Protein AF-A0A955UEY6-F1 (afdb_monomer_lite)

Foldseek 3Di:
DDDDDPVVVVVVVVVVVVVVPDDDPVVVVVVVVVVQVPPPQHQDWDWDWDKDWDFQPDPVRFIKIKIKIKIWGWDDDVQKIKIKIKIKIWIKGAQVRDPPDPDIDIDTDDIDIDIDMDD

Secondary structure (DSSP, 8-state):
-----THHHHHHHHHHHHHHS---HHHHHHHHHHHHHH-TTSS--EEEEEEEEEEEETTTTEEEEEEEEEEEEEEEETTEEEEEEEEEEEEEE-GGGSTT-S--EE-----EEEEEEE-

Structure (mmCIF, N/CA/C/O backbone):
data_AF-A0A955UEY6-F1
#
_entry.id   AF-A0A955UEY6-F1
#
loop_
_atom_site.group_PDB
_atom_site.id
_atom_site.type_symbol
_atom_site.label_atom_id
_atom_site.label_alt_id
_atom_site.label_comp_id
_atom_site.label_asym_id
_atom_site.label_entity_id
_atom_site.label_seq_id
_atom_site.pdbx_PDB_ins_code
_atom_site.Cartn_x
_atom_site.Cartn_y
_atom_site.Cartn_z
_atom_site.occupancy
_atom_site.B_iso_or_equiv
_atom_site.auth_seq_id
_atom_site.auth_comp_id
_atom_site.auth_asym_id
_atom_site.auth_atom_id
_atom_site.pdbx_PDB_model_num
ATOM 1 N N . MET A 1 1 ? -2.024 66.012 44.411 1.00 41.34 1 MET A N 1
ATOM 2 C CA . MET A 1 1 ? -2.215 65.118 43.240 1.00 41.34 1 MET A CA 1
ATOM 3 C C . MET A 1 1 ? -0.961 64.250 43.160 1.00 41.34 1 MET A C 1
ATOM 5 O O . MET A 1 1 ? 0.107 64.818 43.080 1.00 41.34 1 MET A O 1
ATOM 9 N N . THR A 1 2 ? -0.958 62.930 43.331 1.00 46.03 2 THR A N 1
ATOM 10 C CA . THR A 1 2 ? -1.623 61.937 42.482 1.00 46.03 2 THR A CA 1
ATOM 11 C C . THR A 1 2 ? -1.787 60.615 43.256 1.00 46.03 2 THR A C 1
ATOM 13 O O . THR A 1 2 ? -0.849 60.104 43.855 1.00 46.03 2 THR A O 1
ATOM 16 N N . SER A 1 3 ? -3.007 60.078 43.263 1.00 42.31 3 SER A N 1
ATOM 17 C CA . SER A 1 3 ? -3.337 58.747 43.783 1.00 42.31 3 SER A CA 1
ATOM 18 C C . SER A 1 3 ? -3.052 57.723 42.681 1.00 42.31 3 SER A C 1
ATOM 20 O O . SER A 1 3 ? -3.718 57.742 41.641 1.00 42.31 3 SER A O 1
ATOM 22 N N . LYS A 1 4 ? -2.034 56.867 42.851 1.00 52.19 4 LYS A N 1
ATOM 23 C CA . LYS A 1 4 ? -1.781 55.749 41.929 1.00 52.19 4 LYS A CA 1
ATOM 24 C C . LYS A 1 4 ? -2.620 54.548 42.365 1.00 52.19 4 LYS A C 1
ATOM 26 O O . LYS A 1 4 ? -2.415 53.975 43.429 1.00 52.19 4 LYS A O 1
ATOM 31 N N . LYS A 1 5 ? -3.618 54.232 41.539 1.00 53.59 5 LYS A N 1
ATOM 32 C CA . LYS A 1 5 ? -4.702 53.284 41.808 1.00 53.59 5 LYS A CA 1
ATOM 33 C C . LYS A 1 5 ? -4.178 51.834 41.831 1.00 53.59 5 LYS A C 1
ATOM 35 O O . LYS A 1 5 ? -3.559 51.420 40.851 1.00 53.59 5 LYS A O 1
ATOM 40 N N . PRO A 1 6 ? -4.508 51.022 42.854 1.00 55.16 6 PRO A N 1
ATOM 41 C CA . PRO A 1 6 ? -4.119 49.605 42.928 1.00 55.16 6 PRO A CA 1
ATOM 42 C C . PRO A 1 6 ? -4.762 48.735 41.830 1.00 55.16 6 PRO A C 1
ATOM 44 O O . PRO A 1 6 ? -4.308 47.628 41.570 1.00 55.16 6 PRO A O 1
ATOM 47 N N . CYS A 1 7 ? -5.783 49.249 41.135 1.00 51.41 7 CYS A N 1
ATOM 48 C CA . CYS A 1 7 ? -6.551 48.534 40.112 1.00 51.41 7 CYS A CA 1
ATOM 49 C C . CYS A 1 7 ? -5.733 48.172 38.849 1.00 51.41 7 CYS A C 1
ATOM 51 O O . CYS A 1 7 ? -6.014 47.176 38.193 1.00 51.41 7 CYS A O 1
ATOM 53 N N . GLN A 1 8 ? -4.672 48.923 38.524 1.00 53.25 8 GLN A N 1
ATOM 54 C CA . GLN A 1 8 ? -3.885 48.696 37.300 1.00 53.25 8 GLN A CA 1
ATOM 55 C C . GLN A 1 8 ? -2.969 47.457 37.385 1.00 53.25 8 GLN A C 1
ATOM 57 O O . GLN A 1 8 ? -2.677 46.841 36.363 1.00 53.25 8 GLN A O 1
ATOM 62 N N . HIS A 1 9 ? -2.548 47.060 38.593 1.00 52.09 9 HIS A N 1
ATOM 63 C CA . HIS A 1 9 ? -1.721 45.862 38.794 1.00 52.09 9 HIS A CA 1
ATOM 64 C C . HIS A 1 9 ? -2.527 44.564 38.635 1.00 52.09 9 HIS A C 1
ATOM 66 O O . HIS A 1 9 ? -2.038 43.612 38.035 1.00 52.09 9 HIS A O 1
ATOM 72 N N . TRP A 1 10 ? -3.782 44.537 39.093 1.00 56.62 10 TRP A N 1
ATOM 73 C CA . TRP A 1 10 ? -4.647 43.356 38.981 1.00 56.62 10 TRP A CA 1
ATOM 74 C C . TRP A 1 10 ? -5.090 43.085 37.540 1.00 56.62 10 TRP A C 1
ATOM 76 O O . TRP A 1 10 ? -5.146 41.931 37.120 1.00 56.62 10 TRP A O 1
ATOM 86 N N . VAL A 1 11 ? -5.319 44.142 36.753 1.00 60.09 11 VAL A N 1
ATOM 87 C CA . VAL A 1 11 ? -5.639 44.021 35.321 1.00 60.09 11 VAL A CA 1
ATOM 88 C C . VAL A 1 11 ? -4.446 43.466 34.531 1.00 60.09 11 VAL A C 1
ATOM 90 O O . VAL A 1 11 ? -4.628 42.586 33.697 1.00 60.09 11 VAL A O 1
ATOM 93 N N . MET A 1 12 ? -3.217 43.903 34.832 1.00 55.81 12 MET A N 1
ATOM 94 C CA . MET A 1 12 ? -2.001 43.370 34.196 1.00 55.81 12 MET A CA 1
ATOM 95 C C . MET A 1 12 ? -1.751 41.893 34.535 1.00 55.81 12 MET A C 1
ATOM 97 O O . MET A 1 12 ? -1.412 41.113 33.648 1.00 55.81 12 MET A O 1
ATOM 101 N N . VAL A 1 13 ? -1.969 41.483 35.789 1.00 60.44 13 VAL A N 1
ATOM 102 C CA . VAL A 1 13 ? -1.830 40.076 36.208 1.00 60.44 13 VAL A CA 1
ATOM 103 C C . VAL A 1 13 ? -2.883 39.187 35.535 1.00 60.44 13 VAL A C 1
ATOM 105 O O . VAL A 1 13 ? -2.547 38.105 35.057 1.00 60.44 13 VAL A O 1
ATOM 108 N N . GLY A 1 14 ? -4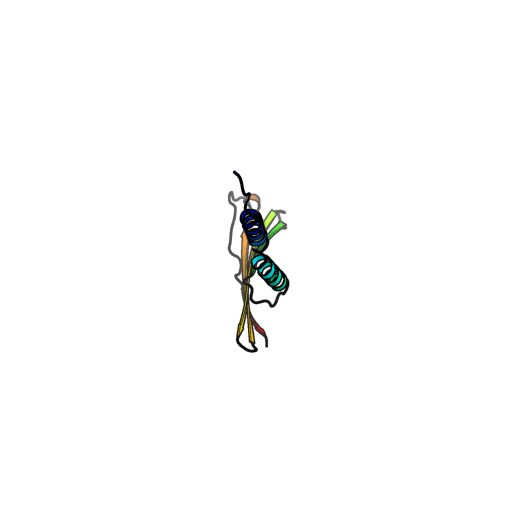.130 39.658 35.415 1.00 58.75 14 GLY A N 1
ATOM 109 C CA . GLY A 1 14 ? -5.197 38.924 34.725 1.00 58.75 14 GLY A CA 1
ATOM 110 C C . GLY A 1 14 ? -4.931 38.711 33.229 1.00 58.75 14 GLY A C 1
ATOM 111 O O . GLY A 1 14 ? -5.210 37.635 32.704 1.00 58.75 14 GLY A O 1
ATOM 112 N N . VAL A 1 15 ? -4.331 39.693 32.547 1.00 59.84 15 VAL A N 1
ATOM 113 C CA . VAL A 1 15 ? -3.981 39.591 31.116 1.00 59.84 15 VAL A CA 1
ATOM 114 C C . VAL A 1 15 ? -2.800 38.640 30.881 1.00 59.84 15 VAL A C 1
ATOM 116 O O . VAL A 1 15 ? -2.813 37.882 29.912 1.00 59.84 15 VAL A O 1
ATOM 119 N N . ILE A 1 16 ? -1.814 38.608 31.784 1.00 58.66 16 ILE A N 1
ATOM 120 C CA . ILE A 1 16 ? -0.673 37.679 31.696 1.00 58.66 16 ILE A CA 1
ATOM 121 C C . ILE A 1 16 ? -1.114 36.230 31.981 1.00 58.66 16 ILE A C 1
ATOM 123 O O . ILE A 1 16 ? -0.692 35.312 31.279 1.00 58.66 16 ILE A O 1
ATOM 127 N N . LEU A 1 17 ? -2.021 36.014 32.941 1.00 56.69 17 LEU A N 1
ATOM 128 C CA . LEU A 1 17 ? -2.602 34.691 33.220 1.00 56.69 17 LEU A CA 1
ATOM 129 C C . LEU A 1 17 ? -3.517 34.181 32.092 1.00 56.69 17 LEU A C 1
ATOM 131 O O . LEU A 1 17 ? -3.538 32.980 31.831 1.00 56.69 17 LEU A O 1
ATOM 135 N N . GLY A 1 18 ? -4.219 35.072 31.382 1.00 56.25 18 GLY A N 1
ATOM 136 C CA . GLY A 1 18 ? -5.058 34.705 30.234 1.00 56.25 18 GLY A CA 1
ATOM 137 C C . GLY A 1 18 ? -4.270 34.205 29.015 1.00 56.25 18 GLY A C 1
ATOM 138 O O . GLY A 1 18 ? -4.749 33.333 28.292 1.00 56.25 18 GLY A O 1
ATOM 139 N N . PHE A 1 19 ? -3.042 34.696 28.810 1.00 53.53 19 PHE A N 1
ATOM 140 C CA . PHE A 1 19 ? -2.184 34.278 27.691 1.00 53.53 19 PHE A CA 1
ATOM 141 C C . PHE A 1 19 ? -1.448 32.947 27.931 1.00 53.53 19 PHE A C 1
ATOM 143 O O . PHE A 1 19 ? -1.126 32.251 26.971 1.00 53.53 19 PHE A O 1
ATOM 150 N N . LEU A 1 20 ? -1.214 32.561 29.189 1.00 55.25 20 LEU A N 1
ATOM 151 C CA . LEU A 1 20 ? -0.560 31.293 29.556 1.00 55.25 20 LEU A CA 1
ATOM 152 C C . LEU A 1 20 ? -1.516 30.085 29.582 1.00 55.25 20 LEU A C 1
ATOM 154 O O . LEU A 1 20 ? -1.056 28.947 29.578 1.00 55.25 20 LEU A O 1
ATOM 158 N N . GLY A 1 21 ? -2.833 30.313 29.617 1.00 51.50 21 GLY A N 1
ATOM 159 C CA . GLY A 1 21 ? -3.846 29.262 29.789 1.00 51.50 21 GLY A CA 1
ATOM 160 C C . GLY A 1 21 ? -4.390 28.634 28.502 1.00 51.50 21 GLY A C 1
ATOM 161 O O . GLY A 1 21 ? -5.241 27.752 28.578 1.00 51.50 21 GLY A O 1
ATOM 162 N N . SER A 1 22 ? -3.939 29.071 27.325 1.00 58.47 22 SER A N 1
ATOM 163 C CA . SER A 1 22 ? -4.419 28.530 26.049 1.00 58.47 22 SER A CA 1
ATOM 164 C C . SER A 1 22 ? -3.373 27.598 25.435 1.00 58.47 22 SER A C 1
ATOM 166 O O . SER A 1 22 ? -2.235 28.014 25.236 1.00 58.47 22 SER A O 1
ATOM 168 N N . HIS A 1 23 ? -3.816 26.386 25.073 1.00 60.09 23 HIS A N 1
ATOM 169 C CA . HIS A 1 23 ? -3.173 25.342 24.246 1.00 60.09 23 HIS A CA 1
ATOM 170 C C . HIS A 1 23 ? -2.500 24.164 24.987 1.00 60.09 23 HIS A C 1
ATOM 172 O O . HIS A 1 23 ? -1.277 24.110 25.107 1.00 60.09 23 HIS A O 1
ATOM 178 N N . PRO A 1 24 ? -3.288 23.120 25.331 1.00 55.50 24 PRO A N 1
ATOM 179 C CA . PRO A 1 24 ? -2.794 21.760 25.079 1.00 55.50 24 PRO A CA 1
ATOM 180 C C . PRO A 1 24 ? -3.777 20.829 24.345 1.00 55.50 24 PRO A C 1
ATOM 182 O O . PRO A 1 24 ? -3.460 19.658 24.178 1.00 55.50 24 PRO A O 1
ATOM 185 N N . ALA A 1 25 ? -4.924 21.308 23.849 1.00 56.78 25 ALA A N 1
ATOM 186 C CA . ALA A 1 25 ? -5.899 20.436 23.173 1.00 56.78 25 ALA A CA 1
ATOM 187 C C . ALA A 1 25 ? -5.318 19.719 21.930 1.00 56.78 25 ALA A C 1
ATOM 189 O O . ALA A 1 25 ? -5.517 18.525 21.749 1.00 56.78 25 ALA A O 1
ATOM 190 N N . TYR A 1 26 ? -4.501 20.413 21.128 1.00 56.66 26 TYR A N 1
ATOM 191 C CA . TYR A 1 26 ? -3.852 19.828 1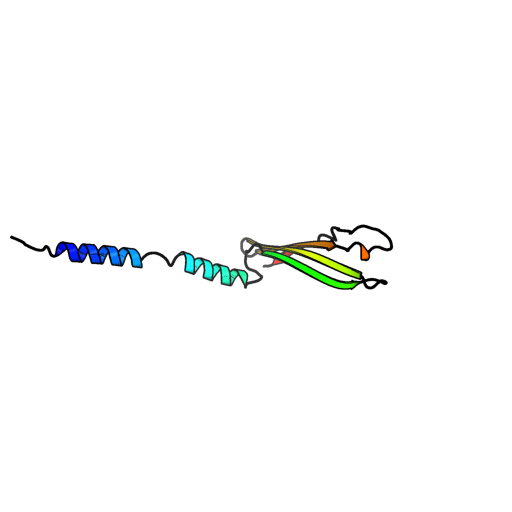9.944 1.00 56.66 26 TYR A CA 1
ATOM 192 C C . TYR A 1 26 ? -2.738 18.821 20.269 1.00 56.66 26 TYR A C 1
ATOM 194 O O . TYR A 1 26 ? -2.425 17.959 19.453 1.00 56.66 26 TYR A O 1
ATOM 202 N N . ALA A 1 27 ? -2.106 18.923 21.442 1.00 60.44 27 ALA A N 1
ATOM 203 C CA . ALA A 1 27 ? -0.997 18.042 21.807 1.00 60.44 27 ALA A CA 1
ATOM 204 C C . ALA A 1 27 ? -1.480 16.655 22.258 1.00 60.44 27 ALA A C 1
ATOM 206 O O . ALA A 1 27 ? -0.721 15.688 22.181 1.00 60.44 27 ALA A O 1
ATOM 207 N N . GLU A 1 28 ? -2.718 16.558 22.742 1.00 61.84 28 GLU A N 1
ATOM 208 C CA . GLU A 1 28 ? -3.332 15.301 23.169 1.00 61.84 28 GLU A CA 1
ATOM 209 C C . GLU A 1 28 ? -3.821 14.484 21.964 1.00 61.84 28 GLU A C 1
ATOM 211 O O . GLU A 1 28 ? -3.465 13.310 21.856 1.00 61.84 28 GLU A O 1
ATOM 216 N N . ASP A 1 29 ? -4.477 15.130 20.992 1.00 68.00 29 ASP A N 1
ATOM 217 C CA . ASP A 1 29 ? -4.917 14.503 19.732 1.00 68.00 29 ASP A CA 1
ATOM 218 C C . ASP A 1 29 ? -3.758 13.950 18.888 1.00 68.00 29 ASP A C 1
ATOM 220 O O . ASP A 1 29 ? -3.849 12.880 18.287 1.00 68.00 29 ASP A O 1
ATOM 224 N N . ILE A 1 30 ? -2.615 14.642 18.855 1.00 69.06 30 ILE A N 1
ATOM 225 C CA . ILE A 1 30 ? -1.441 14.147 18.118 1.00 69.06 30 ILE A CA 1
ATOM 226 C C . ILE A 1 30 ? -0.858 12.895 18.792 1.00 69.06 30 ILE A C 1
ATOM 228 O O . ILE A 1 30 ? -0.385 11.983 18.112 1.00 69.06 30 ILE A O 1
ATOM 232 N N . LYS A 1 31 ? -0.906 12.812 20.128 1.00 68.81 31 LYS A N 1
ATOM 233 C CA . LYS A 1 31 ? -0.396 11.653 20.877 1.00 68.81 31 LYS A CA 1
ATOM 234 C C . LYS A 1 31 ? -1.295 10.427 20.735 1.00 68.81 31 LYS A C 1
ATOM 236 O O . LYS A 1 31 ? -0.776 9.311 20.692 1.00 68.81 31 LYS A O 1
ATOM 241 N N . THR A 1 32 ? -2.613 10.606 20.687 1.00 71.25 32 THR A N 1
ATOM 242 C CA . THR A 1 32 ? -3.565 9.505 20.467 1.00 71.25 32 THR A CA 1
ATOM 243 C C . THR A 1 32 ? -3.451 8.968 19.043 1.00 71.25 32 THR A C 1
ATOM 245 O O . THR A 1 32 ? -3.310 7.757 18.869 1.00 71.25 32 THR A O 1
ATOM 248 N N . LEU A 1 33 ? -3.363 9.852 18.045 1.00 61.91 33 LEU A N 1
ATOM 249 C CA . LEU A 1 33 ? -3.178 9.457 16.649 1.00 61.91 33 LEU A CA 1
ATOM 250 C C . LEU A 1 33 ? -1.839 8.742 16.420 1.00 61.91 33 LEU A C 1
ATOM 252 O O . LEU A 1 33 ? -1.797 7.731 15.724 1.00 61.91 33 LEU A O 1
ATOM 256 N N . ALA A 1 34 ? -0.749 9.209 17.037 1.00 65.88 34 ALA A N 1
ATOM 257 C CA . ALA A 1 34 ? 0.553 8.545 16.942 1.00 65.88 34 ALA A CA 1
ATOM 258 C C . ALA A 1 34 ? 0.498 7.091 17.446 1.00 65.88 34 ALA A C 1
ATOM 260 O O . ALA A 1 34 ? 0.993 6.185 16.777 1.00 65.88 34 ALA A O 1
ATOM 261 N N . LYS A 1 35 ? -0.182 6.850 18.575 1.00 67.38 35 LYS A N 1
ATOM 262 C CA . LYS A 1 35 ? -0.404 5.491 19.098 1.00 67.38 35 LYS A CA 1
ATOM 263 C C . LYS A 1 35 ? -1.256 4.633 18.162 1.00 67.38 35 LYS A C 1
ATOM 265 O O . LYS A 1 35 ? -1.021 3.433 18.040 1.00 67.38 35 LYS A O 1
ATOM 270 N N . GLU A 1 36 ? -2.249 5.221 17.504 1.00 68.12 36 GLU A N 1
ATOM 271 C CA . GLU A 1 36 ? -3.064 4.499 16.528 1.00 68.12 36 GLU A CA 1
ATOM 272 C C . GLU A 1 36 ? -2.287 4.186 15.246 1.00 68.12 36 GLU A C 1
ATOM 274 O O . GLU A 1 36 ? -2.445 3.093 14.708 1.00 68.12 36 GLU A O 1
ATOM 279 N N . VAL A 1 37 ? -1.410 5.075 14.770 1.00 62.00 37 VAL A N 1
ATOM 280 C CA . VAL A 1 37 ? -0.573 4.834 13.578 1.00 62.00 37 VAL A CA 1
ATOM 281 C C . VAL A 1 37 ? 0.286 3.585 13.759 1.00 62.00 37 VAL A C 1
ATOM 283 O O . VAL A 1 37 ? 0.326 2.746 12.852 1.00 62.00 37 VAL A O 1
ATOM 286 N N . GLU A 1 38 ? 0.881 3.428 14.943 1.00 67.88 38 GLU A N 1
ATOM 287 C CA . GLU A 1 38 ? 1.696 2.268 15.320 1.00 67.88 38 GLU A CA 1
ATOM 288 C C . GLU A 1 38 ? 0.892 0.960 15.424 1.00 67.88 38 GLU A C 1
ATOM 290 O O . GLU A 1 38 ? 1.447 -0.118 15.215 1.00 67.88 38 GLU A O 1
ATOM 295 N N . ASN A 1 39 ? -0.414 1.020 15.708 1.00 70.00 39 ASN A N 1
ATOM 296 C CA . ASN A 1 39 ? -1.258 -0.167 15.841 1.00 70.00 39 ASN A CA 1
ATOM 297 C C . ASN A 1 39 ? -1.760 -0.659 14.469 1.00 70.00 39 ASN A C 1
ATOM 299 O O . ASN A 1 39 ? -2.678 -0.052 13.923 1.00 70.00 39 ASN A O 1
ATOM 303 N N . PRO A 1 40 ? -1.298 -1.805 13.936 1.00 59.22 40 PRO A N 1
ATOM 304 C CA . PRO A 1 40 ? -1.660 -2.277 12.594 1.00 59.22 40 PRO A CA 1
ATOM 305 C C . PRO A 1 40 ? -3.163 -2.558 12.391 1.00 59.22 40 PRO A C 1
ATOM 307 O O . PRO A 1 40 ? -3.610 -2.650 11.249 1.00 59.22 40 PRO A O 1
ATOM 310 N N . VAL A 1 41 ? -3.949 -2.664 13.469 1.00 63.16 41 VAL A N 1
ATOM 311 C CA . VAL A 1 41 ? -5.403 -2.928 13.445 1.00 63.16 41 VAL A CA 1
ATOM 312 C C . VAL A 1 41 ? -6.233 -1.656 13.689 1.00 63.16 41 VAL A C 1
ATOM 314 O O . VAL A 1 41 ? -7.460 -1.704 13.673 1.00 63.16 41 VAL A O 1
ATOM 317 N N . SER A 1 42 ? -5.599 -0.502 13.917 1.00 65.00 42 SER A N 1
ATOM 318 C CA . SER A 1 42 ? -6.325 0.763 14.088 1.00 65.00 42 SER A CA 1
ATOM 319 C C . SER A 1 42 ? -7.084 1.172 12.822 1.00 65.00 42 SER A C 1
ATOM 321 O O . SER A 1 42 ? -6.689 0.824 11.701 1.00 65.00 42 SER A O 1
ATOM 323 N N . ASP A 1 43 ? -8.170 1.928 13.015 1.00 68.06 43 ASP A N 1
ATOM 324 C CA . ASP A 1 43 ? -9.048 2.434 11.952 1.00 68.06 43 ASP A CA 1
ATOM 325 C C . ASP A 1 43 ? -8.450 3.657 11.249 1.00 68.06 43 ASP A C 1
ATOM 327 O O . ASP A 1 43 ? -9.008 4.754 11.209 1.00 68.06 43 ASP A O 1
ATOM 331 N N . LEU A 1 44 ? -7.254 3.459 10.707 1.00 73.31 44 LEU A N 1
ATOM 332 C CA . LEU A 1 44 ? -6.550 4.459 9.931 1.00 73.31 44 LEU A CA 1
ATOM 333 C C . LEU A 1 44 ? -6.515 4.041 8.469 1.00 73.31 44 LEU A C 1
ATOM 335 O O . LEU A 1 44 ? -6.303 2.874 8.126 1.00 73.31 44 LEU A O 1
ATOM 339 N N . VAL A 1 45 ? -6.699 5.026 7.594 1.00 81.62 45 VAL A N 1
ATOM 340 C CA . VAL A 1 45 ? -6.390 4.871 6.176 1.00 81.62 45 VAL A CA 1
ATOM 341 C C . VAL A 1 45 ? -4.880 4.999 6.030 1.00 81.62 45 VAL A C 1
ATOM 343 O O . VAL A 1 45 ? -4.313 6.065 6.262 1.00 81.62 45 VAL A O 1
ATOM 346 N N . ARG A 1 46 ? -4.222 3.903 5.662 1.00 82.69 46 ARG A N 1
ATOM 347 C CA . ARG A 1 46 ? -2.783 3.856 5.408 1.00 82.69 46 ARG A CA 1
ATOM 348 C C . ARG A 1 46 ? -2.544 3.813 3.913 1.00 82.69 46 ARG A C 1
ATOM 350 O O . ARG A 1 46 ? -3.106 2.969 3.225 1.00 82.69 46 ARG A O 1
ATOM 357 N N . VAL A 1 47 ? -1.679 4.693 3.424 1.00 88.19 47 VAL A N 1
ATOM 358 C CA . VAL A 1 47 ? -1.175 4.645 2.050 1.00 88.19 47 VAL A CA 1
ATOM 359 C C . VAL A 1 47 ? 0.346 4.650 2.115 1.00 88.19 47 VAL A C 1
ATOM 361 O O . VAL A 1 47 ? 0.945 5.555 2.689 1.00 88.19 47 VAL A O 1
ATOM 364 N N . GLY A 1 48 ? 0.961 3.606 1.573 1.00 87.75 48 GLY A N 1
ATOM 365 C CA . GLY A 1 48 ? 2.397 3.399 1.515 1.00 87.75 48 GLY A CA 1
ATOM 366 C C . GLY A 1 48 ? 2.888 3.394 0.074 1.00 87.75 48 GLY A C 1
ATOM 367 O O . GLY A 1 48 ? 2.255 2.821 -0.814 1.00 87.75 48 GLY A O 1
ATOM 368 N N . PHE A 1 49 ? 4.045 4.013 -0.136 1.00 92.69 49 PHE A N 1
ATOM 369 C CA . PHE A 1 49 ? 4.736 4.055 -1.417 1.00 92.69 49 PHE A CA 1
ATOM 370 C C . PHE A 1 49 ? 6.114 3.432 -1.233 1.00 92.69 49 PHE A C 1
ATOM 372 O O . PHE A 1 49 ? 6.910 3.914 -0.427 1.00 92.69 49 PHE A O 1
ATOM 379 N N . VAL A 1 50 ? 6.392 2.351 -1.955 1.00 90.81 50 VAL A N 1
ATOM 380 C CA . VAL A 1 50 ? 7.670 1.638 -1.868 1.00 90.81 50 VAL A CA 1
ATOM 381 C C . VAL A 1 50 ? 8.284 1.575 -3.251 1.00 90.81 50 VAL A C 1
ATOM 383 O O . VAL A 1 50 ? 7.724 0.953 -4.147 1.00 90.81 50 VAL A O 1
ATOM 386 N N . ASN A 1 51 ? 9.450 2.190 -3.424 1.00 90.69 51 ASN A N 1
ATOM 387 C CA . ASN A 1 51 ? 10.211 2.085 -4.660 1.00 90.69 51 ASN A CA 1
ATOM 388 C C . ASN A 1 51 ? 11.338 1.061 -4.497 1.00 90.69 51 ASN A C 1
ATOM 390 O O . ASN A 1 51 ? 12.251 1.279 -3.702 1.00 90.69 51 ASN A O 1
ATOM 394 N N . GLY A 1 52 ? 11.271 -0.047 -5.233 1.00 88.31 52 GLY A N 1
ATOM 395 C CA . GLY A 1 52 ? 12.306 -1.077 -5.250 1.00 88.31 52 GLY A CA 1
ATOM 396 C C . GLY A 1 52 ? 13.073 -1.053 -6.566 1.00 88.31 52 GLY A C 1
ATOM 397 O O . GLY A 1 52 ? 12.483 -1.282 -7.618 1.00 88.31 52 GLY A O 1
ATOM 398 N N . THR A 1 53 ? 14.383 -0.816 -6.513 1.00 89.44 53 THR A N 1
ATOM 399 C CA . THR A 1 53 ? 15.262 -0.924 -7.684 1.00 89.44 53 THR A CA 1
ATOM 400 C C . THR A 1 53 ? 16.078 -2.206 -7.585 1.00 89.44 53 THR A C 1
ATOM 402 O O . THR A 1 53 ? 16.818 -2.415 -6.626 1.00 89.44 53 THR A O 1
ATOM 405 N N . GLN A 1 54 ? 15.938 -3.066 -8.584 1.00 85.56 54 GLN A N 1
ATOM 406 C CA . GLN A 1 54 ? 16.668 -4.311 -8.720 1.00 85.56 54 GLN A CA 1
ATOM 407 C C . GLN A 1 54 ? 17.758 -4.152 -9.778 1.00 85.56 54 GLN A C 1
ATOM 409 O O . GLN A 1 54 ? 17.510 -3.719 -10.906 1.00 85.56 54 GLN A O 1
ATOM 414 N N . PHE A 1 55 ? 18.977 -4.509 -9.391 1.00 85.94 55 PHE A N 1
ATOM 415 C CA . PHE A 1 55 ? 20.148 -4.520 -10.256 1.00 85.94 55 PHE A CA 1
ATOM 416 C C . PHE A 1 55 ? 20.358 -5.934 -10.796 1.00 85.94 55 PHE A C 1
ATOM 418 O O . PHE A 1 55 ? 20.137 -6.908 -10.076 1.00 85.94 55 PHE A O 1
ATOM 425 N N . GLY A 1 56 ? 20.790 -6.050 -12.050 1.00 78.44 56 GLY A N 1
ATOM 426 C CA . GLY A 1 56 ? 21.097 -7.343 -12.656 1.00 78.44 56 GLY A CA 1
ATOM 427 C C . GLY A 1 56 ? 19.870 -8.182 -13.026 1.00 78.44 56 GLY A C 1
ATOM 428 O O . GLY A 1 56 ? 19.909 -9.408 -12.977 1.00 78.44 56 GLY A O 1
ATOM 429 N N . ALA A 1 57 ? 18.755 -7.536 -13.365 1.00 74.00 57 ALA A N 1
ATOM 430 C CA . ALA A 1 57 ? 17.540 -8.220 -13.782 1.00 74.00 57 ALA A CA 1
ATOM 431 C C . ALA A 1 57 ? 17.655 -8.735 -15.232 1.00 74.00 57 ALA A C 1
ATOM 433 O O . ALA A 1 57 ? 18.001 -7.989 -16.150 1.00 74.00 57 ALA A O 1
ATOM 434 N N . GLY A 1 58 ? 17.312 -10.008 -15.455 1.00 71.25 58 GLY A N 1
ATOM 435 C CA . GLY A 1 58 ? 17.305 -10.637 -16.781 1.00 71.25 58 GLY A CA 1
ATOM 436 C C . GLY A 1 58 ? 18.696 -10.978 -17.339 1.00 71.25 58 GLY A C 1
ATOM 437 O O . GLY A 1 58 ? 19.723 -10.699 -16.730 1.00 71.25 58 GLY A O 1
ATOM 438 N N . ALA A 1 59 ? 18.727 -11.591 -18.528 1.00 68.69 59 ALA A N 1
ATOM 439 C CA . ALA A 1 59 ? 19.948 -12.128 -19.150 1.00 68.69 59 ALA A CA 1
ATOM 440 C C . ALA A 1 59 ? 21.042 -11.079 -19.440 1.00 68.69 59 ALA A C 1
ATOM 442 O O . ALA A 1 59 ? 22.217 -11.417 -19.536 1.00 68.69 59 ALA A O 1
ATOM 443 N N . ASN A 1 60 ? 20.661 -9.806 -19.546 1.00 69.94 60 ASN A N 1
ATOM 444 C CA . ASN A 1 60 ? 21.548 -8.702 -19.910 1.00 69.94 60 ASN A CA 1
ATOM 445 C C . ASN A 1 60 ? 21.893 -7.783 -18.725 1.00 69.94 60 ASN A C 1
ATOM 447 O O . ASN A 1 60 ? 22.427 -6.695 -18.931 1.00 69.94 60 ASN A O 1
ATOM 451 N N . ASN A 1 61 ? 21.612 -8.211 -17.490 1.00 73.00 61 ASN A N 1
ATOM 452 C CA . ASN A 1 61 ? 21.994 -7.488 -16.278 1.00 73.00 61 ASN A CA 1
ATOM 453 C C . ASN A 1 61 ? 21.365 -6.082 -16.160 1.00 73.00 61 ASN A C 1
ATOM 455 O O . ASN A 1 61 ? 22.008 -5.104 -15.773 1.00 73.00 61 ASN A O 1
ATOM 459 N N . HIS A 1 62 ? 20.084 -5.981 -16.495 1.00 75.25 62 HIS A N 1
ATOM 460 C CA . HIS A 1 62 ? 19.393 -4.706 -16.607 1.00 75.25 62 HIS A CA 1
ATOM 461 C C . HIS A 1 62 ? 18.960 -4.137 -15.259 1.00 75.25 62 HIS A C 1
ATOM 463 O O . HIS A 1 62 ? 18.841 -4.844 -14.257 1.00 75.25 62 HIS A O 1
ATOM 469 N N . LEU A 1 63 ? 18.695 -2.833 -15.241 1.00 81.62 63 LEU A N 1
ATOM 470 C CA . LEU A 1 63 ? 18.005 -2.190 -14.129 1.00 81.62 63 LEU A CA 1
ATOM 471 C C . LEU A 1 63 ? 16.508 -2.460 -14.266 1.00 81.62 63 LEU A C 1
ATOM 473 O O . LEU A 1 63 ? 15.940 -2.262 -15.336 1.00 81.62 63 LEU A O 1
ATOM 477 N N . PHE A 1 64 ? 15.863 -2.877 -13.186 1.00 85.12 64 PHE A N 1
ATOM 478 C CA . PHE A 1 64 ? 14.415 -3.036 -13.130 1.00 85.12 64 PHE A CA 1
ATOM 479 C C . PHE A 1 64 ? 13.893 -2.319 -11.896 1.00 85.12 64 PHE A C 1
ATOM 481 O O . PHE A 1 64 ? 14.401 -2.526 -10.798 1.00 85.12 64 PHE A O 1
ATOM 488 N N . ASN A 1 65 ? 12.903 -1.451 -12.063 1.00 88.31 65 ASN A N 1
ATOM 489 C CA . ASN A 1 65 ? 12.329 -0.709 -10.953 1.00 88.31 65 ASN A CA 1
ATOM 490 C C . ASN A 1 65 ? 10.862 -1.091 -10.781 1.00 88.31 65 ASN A C 1
ATOM 492 O O . ASN A 1 65 ? 10.115 -1.119 -11.753 1.00 88.31 65 ASN A O 1
ATOM 496 N N . VAL A 1 66 ? 10.431 -1.349 -9.551 1.00 90.00 66 VAL A N 1
ATOM 497 C CA . VAL A 1 66 ? 9.023 -1.581 -9.224 1.00 90.00 66 VAL A CA 1
ATOM 498 C C . VAL A 1 66 ? 8.611 -0.597 -8.153 1.00 90.00 66 VAL A C 1
ATOM 500 O O . VAL A 1 66 ? 9.086 -0.648 -7.016 1.00 90.00 66 VAL A O 1
ATOM 503 N N . PHE A 1 67 ? 7.694 0.286 -8.518 1.00 92.00 67 PHE A N 1
ATOM 504 C CA . PHE A 1 67 ? 7.038 1.160 -7.568 1.00 92.00 67 PHE A CA 1
ATOM 505 C C . PHE A 1 67 ? 5.751 0.493 -7.085 1.00 92.00 67 PHE A C 1
ATOM 507 O O . PHE A 1 67 ? 4.878 0.167 -7.875 1.00 92.00 67 PHE A O 1
ATOM 514 N N . ASN A 1 68 ? 5.625 0.249 -5.789 1.00 91.44 68 ASN A N 1
ATOM 515 C CA . ASN A 1 68 ? 4.457 -0.384 -5.194 1.00 91.44 68 ASN A CA 1
ATOM 516 C C . ASN A 1 68 ? 3.659 0.658 -4.422 1.00 91.44 68 ASN A C 1
ATOM 518 O O . ASN A 1 68 ? 4.159 1.241 -3.456 1.00 91.44 68 ASN A O 1
ATOM 522 N N . LEU A 1 69 ? 2.406 0.844 -4.824 1.00 92.44 69 LEU A N 1
ATOM 523 C CA . LEU A 1 69 ? 1.418 1.586 -4.058 1.00 92.44 69 LEU A CA 1
ATOM 524 C C . LEU A 1 69 ? 0.611 0.587 -3.237 1.00 92.44 69 LEU A C 1
ATOM 526 O O . LEU A 1 69 ? 0.010 -0.340 -3.781 1.00 92.44 69 LEU A O 1
ATOM 530 N N . GLN A 1 70 ? 0.606 0.767 -1.923 1.00 91.56 70 GLN A N 1
ATOM 531 C CA . GLN A 1 70 ? -0.151 -0.066 -0.999 1.00 91.56 70 GLN A CA 1
ATOM 532 C C . GLN A 1 70 ? -1.121 0.817 -0.232 1.00 91.56 70 GLN A C 1
ATOM 534 O O . GLN A 1 70 ? -0.704 1.767 0.416 1.00 91.56 70 GLN A O 1
ATOM 539 N N . ALA A 1 71 ? -2.407 0.509 -0.289 1.00 90.31 71 ALA A N 1
ATOM 540 C CA . ALA A 1 71 ? -3.415 1.186 0.506 1.00 90.31 71 ALA A CA 1
ATOM 541 C C . ALA A 1 71 ? -4.114 0.173 1.409 1.00 90.31 71 ALA A C 1
ATOM 543 O O . ALA A 1 71 ? -4.440 -0.931 0.975 1.00 90.31 71 ALA A O 1
ATOM 544 N N . SER A 1 72 ? -4.359 0.529 2.663 1.00 89.00 72 SER A N 1
ATOM 545 C CA . SER A 1 72 ? -5.172 -0.278 3.562 1.00 89.00 72 SER A CA 1
ATOM 546 C C . SER A 1 72 ? -6.050 0.575 4.464 1.00 89.00 72 SER A C 1
ATOM 548 O O . SER A 1 72 ? -5.742 1.724 4.769 1.00 89.00 72 SER A O 1
ATOM 550 N N . THR A 1 73 ? -7.192 0.025 4.859 1.00 88.69 73 THR A N 1
ATOM 551 C CA . THR A 1 73 ? -8.125 0.667 5.789 1.00 88.69 73 THR A CA 1
ATOM 552 C C . THR A 1 73 ? -8.847 -0.398 6.598 1.00 88.69 73 THR A C 1
ATOM 554 O O . THR A 1 73 ? -9.229 -1.430 6.045 1.00 88.69 73 THR A O 1
ATOM 557 N N . THR A 1 74 ? -9.041 -0.154 7.892 1.00 85.75 74 THR A N 1
ATOM 558 C CA . THR A 1 74 ? -9.668 -1.112 8.809 1.00 85.75 74 THR A CA 1
ATOM 559 C C . THR A 1 74 ? -10.907 -0.503 9.439 1.00 85.75 74 THR A C 1
ATOM 561 O O . THR A 1 74 ? -10.791 0.219 10.414 1.00 85.75 74 THR A O 1
ATOM 564 N N . ARG A 1 75 ? -12.104 -0.821 8.947 1.00 85.81 75 ARG A N 1
ATOM 565 C CA . ARG A 1 75 ? -13.348 -0.278 9.517 1.00 85.81 75 ARG A CA 1
ATOM 566 C C . ARG A 1 75 ? -13.938 -1.235 10.541 1.00 85.81 75 ARG A C 1
ATOM 568 O O . ARG A 1 75 ? -14.111 -2.417 10.244 1.00 85.81 75 ARG A O 1
ATOM 575 N N . ARG A 1 76 ? -14.279 -0.729 11.727 1.00 85.62 76 ARG A N 1
ATOM 576 C CA . ARG A 1 76 ? -14.971 -1.504 12.770 1.00 85.62 76 ARG A CA 1
ATOM 577 C C . ARG A 1 76 ? -16.476 -1.249 12.722 1.00 85.62 76 ARG A C 1
ATOM 579 O O . ARG A 1 76 ? -16.903 -0.107 12.577 1.00 85.62 76 ARG A O 1
ATOM 586 N N . PHE A 1 77 ? -17.274 -2.301 12.859 1.00 85.44 77 PHE A N 1
ATOM 587 C CA . PHE A 1 77 ? -18.733 -2.235 12.966 1.00 85.44 77 PHE A CA 1
ATOM 588 C C . PHE A 1 77 ? -19.216 -3.252 14.007 1.00 85.44 77 PHE A C 1
ATOM 590 O O . PHE A 1 77 ? -19.223 -4.461 13.779 1.00 85.44 77 PHE A O 1
ATOM 597 N N . GLY A 1 78 ? -19.602 -2.749 15.183 1.00 86.94 78 GLY A N 1
ATOM 598 C CA . GLY A 1 78 ? -19.887 -3.594 16.345 1.00 86.94 78 GLY A CA 1
ATOM 599 C C . GLY A 1 78 ? -18.663 -4.429 16.735 1.00 86.94 78 GLY A C 1
ATOM 600 O O . GLY A 1 78 ? -17.562 -3.893 16.864 1.00 86.94 78 GLY A O 1
ATOM 601 N N . ASP A 1 79 ? -18.858 -5.741 16.862 1.00 87.81 79 ASP A N 1
ATOM 602 C CA . ASP A 1 79 ? -17.800 -6.706 17.198 1.00 87.81 79 ASP A CA 1
ATOM 603 C C . ASP A 1 79 ? -16.928 -7.109 16.000 1.00 87.81 79 ASP A C 1
ATOM 605 O O . ASP A 1 79 ? -15.977 -7.863 16.161 1.00 87.81 79 ASP A O 1
ATOM 609 N N . TRP A 1 80 ? -17.242 -6.647 14.790 1.00 85.25 80 TRP A N 1
ATOM 610 C CA . TRP A 1 80 ? -16.530 -7.043 13.579 1.00 85.25 80 TRP A CA 1
ATOM 611 C C . TRP A 1 80 ? -15.588 -5.938 13.100 1.00 85.25 80 TRP A C 1
ATOM 613 O O . TRP A 1 80 ? -15.859 -4.743 13.244 1.00 85.25 80 TRP A O 1
ATOM 623 N N . ALA A 1 81 ? -14.483 -6.338 12.482 1.00 87.12 81 ALA A N 1
ATOM 624 C CA . ALA A 1 81 ? -13.549 -5.462 11.794 1.00 87.12 81 ALA A CA 1
ATOM 625 C C . ALA A 1 81 ? -13.342 -5.948 10.355 1.00 87.12 81 ALA A C 1
ATOM 627 O O . ALA A 1 81 ? -13.085 -7.129 10.122 1.00 87.12 81 ALA A O 1
ATOM 628 N N . LEU A 1 82 ? -13.430 -5.031 9.392 1.00 87.25 82 LEU A N 1
ATOM 629 C CA . LEU A 1 82 ? -13.112 -5.272 7.987 1.00 87.25 82 LEU A CA 1
ATOM 630 C C . LEU A 1 82 ? -11.819 -4.545 7.627 1.00 87.25 82 LEU A C 1
ATOM 632 O O . LEU A 1 82 ? -11.799 -3.318 7.504 1.00 87.25 82 LEU A O 1
ATOM 636 N N . LEU A 1 83 ? -10.758 -5.316 7.419 1.00 88.81 83 LEU A N 1
ATOM 637 C CA . LEU A 1 83 ? -9.492 -4.849 6.871 1.00 88.81 83 LEU A CA 1
ATOM 638 C C . LEU A 1 83 ? -9.529 -4.963 5.347 1.00 88.81 83 LEU A C 1
ATOM 640 O O . LEU A 1 83 ? -9.570 -6.058 4.795 1.00 88.81 83 LEU A O 1
ATOM 644 N N . ASN A 1 84 ? -9.452 -3.829 4.670 1.00 91.44 84 ASN A N 1
ATOM 645 C CA . ASN A 1 84 ? -9.290 -3.731 3.229 1.00 91.44 84 ASN A CA 1
ATOM 646 C C . ASN A 1 84 ? -7.825 -3.455 2.910 1.00 91.44 84 ASN A C 1
ATOM 648 O O . ASN A 1 84 ? -7.213 -2.586 3.533 1.00 91.44 84 ASN A O 1
ATOM 652 N N . ARG A 1 85 ? -7.274 -4.147 1.916 1.00 90.56 85 ARG A N 1
ATOM 653 C CA . ARG A 1 85 ? -5.921 -3.927 1.404 1.00 90.56 85 ARG A CA 1
ATOM 654 C C . ARG A 1 85 ? -5.938 -3.927 -0.118 1.00 90.56 85 ARG A C 1
ATOM 656 O O . ARG A 1 85 ? -6.507 -4.824 -0.726 1.00 90.56 85 ARG A O 1
ATOM 663 N N . LEU A 1 86 ? -5.277 -2.948 -0.713 1.00 92.81 86 LEU A N 1
ATOM 664 C CA . LEU A 1 86 ? -5.072 -2.782 -2.143 1.00 92.81 86 LEU A CA 1
ATOM 665 C C . LEU A 1 86 ? -3.570 -2.657 -2.402 1.00 92.81 86 LEU A C 1
ATOM 667 O O . LEU A 1 86 ? -2.899 -1.859 -1.749 1.00 92.81 86 LEU A O 1
ATOM 671 N N . ALA A 1 87 ? -3.049 -3.426 -3.350 1.00 92.19 87 ALA A N 1
ATOM 672 C CA . ALA A 1 87 ? -1.668 -3.351 -3.804 1.00 92.19 87 ALA A CA 1
ATOM 673 C C . ALA A 1 87 ? -1.644 -3.154 -5.322 1.00 92.19 87 ALA A C 1
ATOM 675 O O . ALA A 1 87 ? -2.231 -3.944 -6.063 1.00 92.19 87 ALA A O 1
ATOM 676 N N . ILE A 1 88 ? -0.974 -2.092 -5.768 1.00 94.81 88 ILE A N 1
ATOM 677 C CA . ILE A 1 88 ? -0.812 -1.731 -7.176 1.00 94.81 88 ILE A CA 1
ATOM 678 C C . ILE A 1 88 ? 0.691 -1.656 -7.474 1.00 94.81 88 ILE A C 1
ATOM 680 O O . ILE A 1 88 ? 1.349 -0.690 -7.070 1.00 94.81 88 ILE A O 1
ATOM 684 N N . PRO A 1 89 ? 1.254 -2.662 -8.158 1.00 91.69 89 PRO A N 1
ATOM 685 C CA . PRO A 1 89 ? 2.622 -2.615 -8.645 1.00 91.69 89 PRO A CA 1
ATOM 686 C C . PRO A 1 89 ? 2.698 -1.840 -9.969 1.00 91.69 89 PRO A C 1
ATOM 688 O O . PRO A 1 89 ? 1.947 -2.082 -10.912 1.00 91.69 89 PRO A O 1
ATOM 691 N N . LEU A 1 90 ? 3.650 -0.920 -10.044 1.00 92.56 90 LEU A N 1
ATOM 692 C CA . LEU A 1 90 ? 3.974 -0.077 -11.191 1.00 92.56 90 LEU A CA 1
ATOM 693 C C . LEU A 1 90 ? 5.416 -0.389 -11.626 1.00 92.56 90 LEU A C 1
ATOM 695 O O . LEU A 1 90 ? 6.362 0.261 -11.163 1.00 92.56 90 LEU A O 1
ATOM 699 N N . PRO A 1 91 ? 5.621 -1.437 -12.446 1.00 90.50 91 PRO A N 1
ATOM 700 C CA . PRO A 1 91 ? 6.929 -1.767 -12.991 1.00 90.50 91 PRO A CA 1
ATOM 701 C C . PRO A 1 91 ? 7.399 -0.736 -14.023 1.00 90.50 91 PRO A C 1
ATOM 703 O O . PRO A 1 91 ? 6.634 -0.234 -14.849 1.00 90.50 91 PRO A O 1
ATOM 706 N N . TYR A 1 92 ? 8.700 -0.476 -14.004 1.00 87.06 92 TYR A N 1
ATOM 707 C CA . TYR A 1 92 ? 9.407 0.391 -14.928 1.00 87.06 92 TYR A CA 1
ATOM 708 C C . TYR A 1 92 ? 10.717 -0.270 -15.365 1.00 87.06 92 TYR A C 1
ATOM 710 O O . TYR A 1 92 ? 11.586 -0.585 -14.546 1.00 87.06 92 TYR A O 1
ATOM 718 N N . LEU A 1 93 ? 10.859 -0.453 -16.675 1.00 84.38 93 LEU A N 1
ATOM 719 C CA . LEU A 1 93 ? 12.086 -0.873 -17.335 1.00 84.38 93 LEU A CA 1
ATOM 720 C C . LEU A 1 93 ? 12.694 0.333 -18.065 1.00 84.38 93 LEU A C 1
ATOM 722 O O . LEU A 1 93 ? 12.039 0.930 -18.925 1.00 84.38 93 LEU A O 1
ATOM 726 N N . PRO A 1 94 ? 13.950 0.691 -17.775 1.00 75.06 94 PRO A N 1
ATOM 727 C CA . PRO A 1 94 ? 14.679 1.688 -18.538 1.00 75.06 94 PRO A CA 1
ATOM 728 C C . PRO A 1 94 ? 14.993 1.189 -19.955 1.00 75.06 94 PRO A C 1
ATOM 730 O O . PRO A 1 94 ? 14.993 -0.006 -20.231 1.00 75.06 94 PRO A O 1
ATOM 733 N N . ALA A 1 95 ? 15.268 2.120 -20.869 1.00 69.88 95 ALA A N 1
ATOM 734 C CA . ALA A 1 95 ? 15.418 1.828 -22.296 1.00 69.88 95 ALA A CA 1
ATOM 735 C C . ALA A 1 95 ? 16.563 0.866 -22.633 1.00 69.88 95 ALA A C 1
ATOM 737 O O . ALA A 1 95 ? 16.462 0.081 -23.567 1.00 69.88 95 ALA A O 1
ATOM 738 N N . ASN A 1 96 ? 17.633 0.880 -21.839 1.00 64.94 96 ASN A N 1
ATOM 739 C CA . ASN A 1 96 ? 18.727 -0.074 -21.983 1.00 64.94 96 ASN A CA 1
ATOM 740 C C . ASN A 1 96 ? 18.302 -1.515 -21.662 1.00 64.94 96 ASN A C 1
ATOM 742 O O . ASN A 1 96 ? 19.003 -2.432 -22.074 1.00 64.94 96 ASN A O 1
ATOM 746 N N . ALA A 1 97 ? 17.169 -1.710 -20.971 1.00 59.56 97 ALA A N 1
ATOM 747 C CA . ALA A 1 97 ? 16.672 -3.011 -20.553 1.00 59.56 97 ALA A CA 1
ATOM 748 C C . ALA A 1 97 ? 15.933 -3.802 -21.641 1.00 59.56 97 ALA A C 1
ATOM 750 O O . ALA A 1 97 ? 15.721 -5.010 -21.515 1.00 59.56 97 ALA A O 1
ATOM 751 N N . ILE A 1 98 ? 15.528 -3.134 -22.719 1.00 61.69 98 ILE A N 1
ATOM 752 C CA . ILE A 1 98 ? 14.741 -3.735 -23.792 1.00 61.69 98 ILE A CA 1
ATOM 753 C C . ILE A 1 98 ? 15.664 -3.876 -24.988 1.00 61.69 98 ILE A C 1
ATOM 755 O O . ILE A 1 98 ? 16.119 -2.878 -25.538 1.00 61.69 98 ILE A O 1
ATOM 759 N N . MET A 1 99 ? 15.956 -5.126 -25.349 1.00 56.66 99 MET A N 1
ATOM 760 C CA . MET A 1 99 ? 16.858 -5.485 -26.444 1.00 56.66 99 MET A CA 1
ATOM 761 C C . MET A 1 99 ? 16.642 -4.583 -27.664 1.00 56.66 99 MET A C 1
ATOM 763 O O . MET A 1 99 ? 15.562 -4.579 -28.255 1.00 56.66 99 MET A O 1
ATOM 767 N N . ASP A 1 100 ? 17.669 -3.793 -27.973 1.00 55.84 100 ASP A N 1
ATOM 768 C CA . ASP A 1 100 ? 17.815 -2.94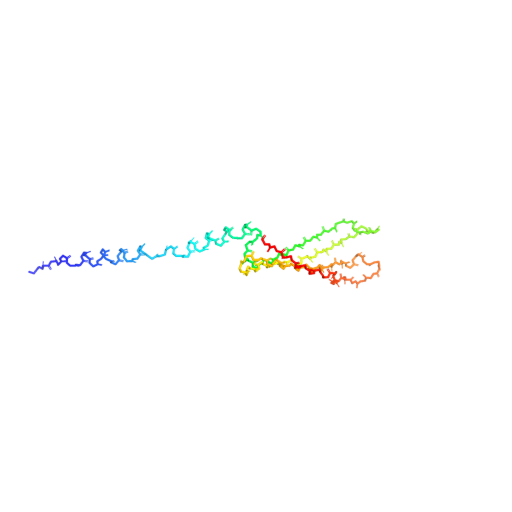9 -29.160 1.00 55.84 100 ASP A CA 1
ATOM 769 C C . ASP A 1 100 ? 16.676 -1.952 -29.447 1.00 55.84 100 ASP A C 1
ATOM 771 O O . ASP A 1 100 ? 16.534 -1.475 -30.576 1.00 55.84 100 ASP A O 1
ATOM 775 N N . LYS A 1 101 ? 15.875 -1.579 -28.437 1.00 53.91 101 LYS A N 1
ATOM 776 C CA . LYS A 1 101 ? 14.830 -0.554 -28.583 1.00 53.91 101 LYS A CA 1
ATOM 777 C C . LYS A 1 101 ? 15.167 0.721 -27.820 1.00 53.91 101 LYS A C 1
ATOM 779 O O . LYS A 1 101 ? 15.371 0.724 -26.613 1.00 53.91 101 LYS A O 1
ATOM 784 N N . THR A 1 102 ? 15.131 1.848 -28.526 1.00 55.38 102 THR A N 1
ATOM 785 C CA . THR A 1 102 ? 15.193 3.188 -27.933 1.00 55.38 102 THR A CA 1
ATOM 786 C C . THR A 1 102 ? 13.852 3.516 -27.264 1.00 55.38 102 THR A C 1
ATOM 788 O O . THR A 1 102 ? 13.007 4.187 -27.849 1.00 55.38 102 THR A O 1
ATOM 791 N N . GLY A 1 103 ? 13.606 3.007 -26.055 1.00 63.19 103 GLY A N 1
ATOM 792 C CA . GLY A 1 103 ? 12.415 3.378 -25.284 1.00 63.19 103 GLY A CA 1
ATOM 793 C C . GLY A 1 103 ? 12.313 2.675 -23.935 1.00 63.19 103 GLY A C 1
ATOM 794 O O . GLY A 1 103 ? 12.572 1.482 -23.844 1.00 63.19 103 GLY A O 1
ATOM 795 N N . SER A 1 104 ? 11.943 3.411 -22.884 1.00 72.62 104 SER A N 1
ATOM 796 C CA . SER A 1 104 ? 11.591 2.831 -21.586 1.00 72.62 104 SER A CA 1
ATOM 797 C C . SER A 1 104 ? 10.180 2.237 -21.623 1.00 72.62 104 SER A C 1
ATOM 799 O O . SER A 1 104 ? 9.315 2.703 -22.365 1.00 72.62 104 SER A O 1
ATOM 801 N N . LEU A 1 105 ? 9.939 1.203 -20.817 1.00 82.50 105 LEU A N 1
ATOM 802 C CA . LE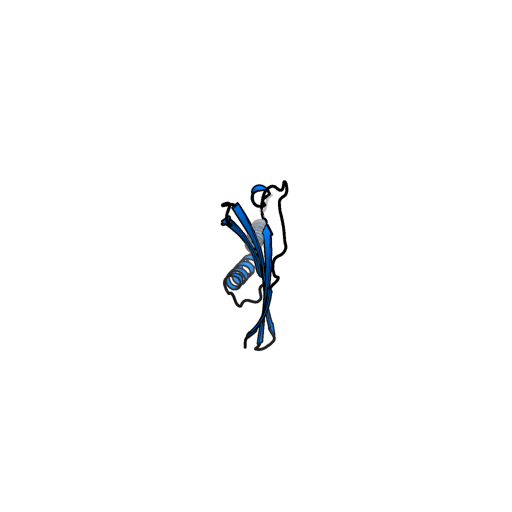U A 1 105 ? 8.630 0.573 -20.666 1.00 82.50 105 LEU A CA 1
ATOM 803 C C . LEU A 1 105 ? 8.138 0.788 -19.240 1.00 82.50 105 LEU A C 1
ATOM 805 O O . LEU A 1 105 ? 8.722 0.276 -18.291 1.00 82.50 105 LEU A O 1
ATOM 809 N N . ALA A 1 106 ? 7.048 1.530 -19.099 1.00 86.31 106 ALA A N 1
ATOM 810 C CA . ALA A 1 106 ? 6.276 1.588 -17.867 1.00 86.31 106 ALA A CA 1
ATOM 811 C C . ALA A 1 106 ? 5.020 0.733 -18.037 1.00 86.31 106 ALA A C 1
ATOM 813 O O . ALA A 1 106 ? 4.414 0.725 -19.111 1.00 86.31 106 ALA A O 1
ATOM 814 N N . GLY A 1 107 ? 4.632 0.025 -16.983 1.00 87.06 107 GLY A N 1
ATOM 815 C CA . GLY A 1 107 ? 3.437 -0.806 -16.987 1.00 87.06 107 GLY A CA 1
ATOM 816 C C . GLY A 1 107 ? 2.685 -0.759 -15.666 1.00 87.06 107 GLY A C 1
ATOM 817 O O . GLY A 1 107 ? 3.148 -0.200 -14.673 1.00 87.06 107 GLY A O 1
ATOM 818 N N . LEU A 1 108 ? 1.513 -1.382 -15.680 1.00 91.31 108 LEU A N 1
ATOM 819 C CA . LEU A 1 108 ? 0.758 -1.766 -14.496 1.00 91.31 108 LEU A CA 1
ATOM 820 C C . LEU A 1 108 ? 0.912 -3.276 -14.347 1.00 91.31 108 LEU A C 1
ATOM 822 O O . LEU A 1 108 ? 0.668 -4.010 -15.304 1.00 91.31 108 LEU A O 1
ATOM 826 N N . GLY A 1 109 ? 1.362 -3.727 -13.180 1.00 87.19 109 GLY A N 1
ATOM 827 C CA . GLY A 1 109 ? 1.310 -5.144 -12.841 1.00 87.19 109 GLY A CA 1
ATOM 828 C C . GLY A 1 109 ? -0.049 -5.520 -12.252 1.00 87.19 109 GLY A C 1
ATOM 829 O O . GLY A 1 109 ? -0.977 -4.709 -12.204 1.00 87.19 109 GLY A O 1
ATOM 830 N N . ASP A 1 110 ? -0.146 -6.753 -11.769 1.00 92.19 110 ASP A N 1
ATOM 831 C CA 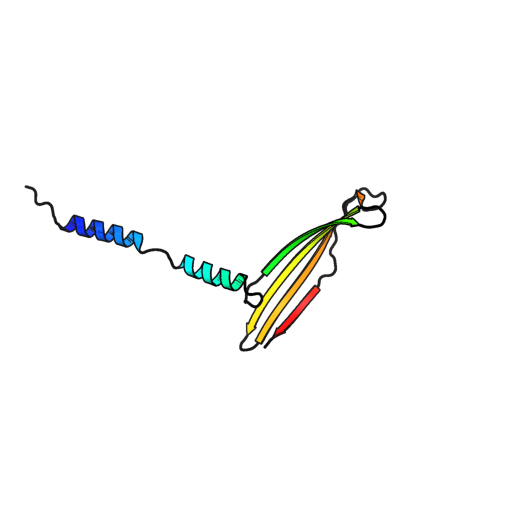. ASP A 1 110 ? -1.393 -7.293 -11.238 1.00 92.19 110 ASP A CA 1
ATOM 832 C C . ASP A 1 110 ? -1.845 -6.537 -9.987 1.00 92.19 110 ASP A C 1
ATOM 834 O O . ASP A 1 110 ? -1.147 -6.472 -8.972 1.00 92.19 110 ASP A O 1
ATOM 838 N N . ILE A 1 111 ? -3.048 -5.974 -10.065 1.00 94.12 111 ILE A N 1
ATOM 839 C CA . ILE A 1 111 ? -3.671 -5.277 -8.946 1.00 94.12 111 ILE A CA 1
ATOM 840 C C . ILE A 1 111 ? -4.309 -6.316 -8.031 1.00 94.12 111 ILE A C 1
ATOM 842 O O . ILE A 1 111 ? -5.224 -7.036 -8.432 1.00 94.12 111 ILE A O 1
ATOM 846 N N . ALA A 1 112 ? -3.860 -6.357 -6.780 1.00 93.81 112 ALA A N 1
ATOM 847 C CA . ALA A 1 112 ? -4.397 -7.262 -5.776 1.00 93.81 112 ALA A CA 1
ATOM 848 C C . ALA A 1 112 ? -5.226 -6.488 -4.751 1.00 93.81 112 ALA A C 1
ATOM 850 O O . ALA A 1 112 ? -4.724 -5.590 -4.072 1.00 93.81 112 ALA A O 1
ATOM 851 N N . TYR A 1 113 ? -6.489 -6.877 -4.602 1.00 93.88 113 TYR A N 1
ATOM 852 C CA . TYR A 1 113 ? -7.351 -6.423 -3.518 1.00 93.88 113 TYR A CA 1
ATOM 853 C C . TYR A 1 113 ? -7.658 -7.591 -2.576 1.00 93.88 113 TYR A C 1
ATOM 855 O O . TYR A 1 113 ? -7.919 -8.711 -3.015 1.00 93.88 113 TYR A O 1
ATOM 863 N N . THR A 1 114 ? -7.606 -7.347 -1.269 1.00 92.06 114 THR A N 1
ATOM 864 C CA . THR A 1 114 ? -7.926 -8.339 -0.240 1.00 92.06 114 THR A CA 1
ATOM 865 C C . THR A 1 114 ? -8.771 -7.704 0.855 1.00 92.06 114 THR A C 1
ATOM 867 O O . THR A 1 114 ? -8.398 -6.664 1.396 1.00 92.06 114 THR A O 1
ATOM 870 N N . GLY A 1 115 ? -9.882 -8.352 1.203 1.00 91.62 115 GLY A N 1
ATOM 871 C CA . GLY A 1 115 ? -10.706 -8.018 2.361 1.00 91.62 115 GLY A CA 1
ATOM 872 C C . GLY A 1 115 ? -10.614 -9.120 3.415 1.00 91.62 115 GLY A C 1
ATOM 873 O O . GLY A 1 115 ? -10.890 -10.277 3.106 1.00 91.62 115 GLY A O 1
ATOM 874 N N . PHE A 1 116 ? -10.237 -8.774 4.644 1.00 88.56 116 PHE A N 1
ATOM 875 C CA . PHE A 1 116 ? -10.228 -9.683 5.789 1.00 88.56 116 PHE A CA 1
ATOM 876 C C . PHE A 1 116 ? -11.273 -9.247 6.811 1.00 88.56 116 PHE A C 1
ATOM 878 O O . PHE A 1 116 ? -11.278 -8.099 7.251 1.00 88.56 116 PHE A O 1
ATOM 885 N N . LEU A 1 117 ? -12.132 -10.182 7.203 1.00 89.00 117 LEU A N 1
ATOM 886 C CA . LEU A 1 117 ? -13.064 -10.025 8.313 1.00 89.00 117 LEU A CA 1
ATOM 887 C C . LEU A 1 117 ? -12.453 -10.647 9.566 1.00 89.00 117 LEU A C 1
ATOM 889 O O . LEU A 1 117 ? -12.053 -11.810 9.551 1.00 89.00 117 LEU A O 1
ATOM 893 N N . ALA A 1 118 ? -12.405 -9.870 10.640 1.00 81.19 118 ALA A N 1
ATOM 894 C CA . ALA A 1 118 ? -12.010 -10.316 11.968 1.00 81.19 118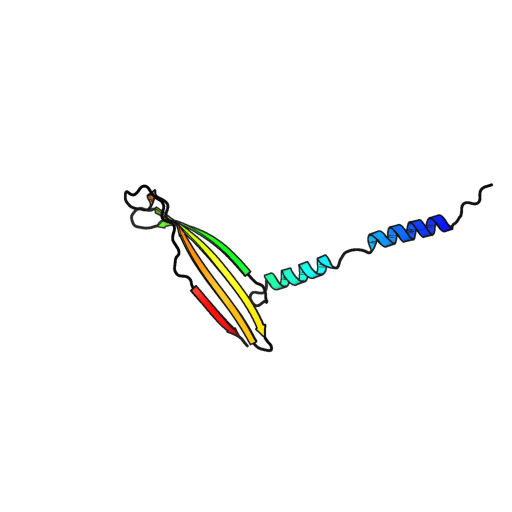 ALA A CA 1
ATOM 895 C C . ALA A 1 118 ? -13.133 -10.010 12.969 1.00 81.19 118 ALA A C 1
ATOM 897 O O . ALA A 1 118 ? -13.894 -9.060 12.773 1.00 81.19 118 ALA A O 1
ATOM 898 N N . ARG A 1 119 ? -13.239 -10.830 14.014 1.00 80.06 119 ARG A N 1
ATOM 899 C CA . ARG A 1 119 ? -14.157 -10.677 15.145 1.00 80.06 119 ARG A CA 1
ATOM 900 C C . ARG A 1 119 ? -13.356 -10.769 16.435 1.00 80.06 119 ARG A C 1
ATOM 902 O O . ARG A 1 119 ? -12.471 -11.653 16.473 1.00 80.06 119 ARG A O 1
#

Sequence (119 aa):
MTSKKPCQHWVMVGVILGFLGSHPAYAEDIKTLAKEVENPVSDLVRVGFVNGTQFGAGANNHLFNVFNLQASTTRRFGDWALLNRLAIPLPYLPANAIMDKTGSLAGLGDIAYTGFLAR

pLDDT: mean 74.43, std 14.97, range [41.34, 94.81]

Radius of gyration: 29.07 Å; chains: 1; bounding box: 42×77×73 Å